Protein AF-A0A3D2INL3-F1 (afdb_monomer_lite)

Structure (mmCIF, N/CA/C/O backbone):
data_AF-A0A3D2INL3-F1
#
_entry.id   AF-A0A3D2INL3-F1
#
loop_
_atom_site.group_PDB
_atom_site.id
_atom_site.type_symbol
_atom_site.label_atom_id
_atom_site.label_alt_id
_atom_site.label_comp_id
_atom_site.label_asym_id
_atom_site.label_entity_id
_atom_site.label_seq_id
_atom_site.pdbx_PDB_ins_code
_atom_site.Cartn_x
_atom_site.Cartn_y
_atom_site.Cartn_z
_atom_site.occupancy
_atom_site.B_iso_or_equiv
_atom_site.auth_seq_id
_atom_site.auth_comp_id
_atom_site.auth_asym_id
_atom_site.auth_atom_id
_atom_site.pdbx_PDB_model_num
ATOM 1 N N . MET A 1 1 ? 8.811 -14.050 9.048 1.00 55.34 1 MET A N 1
ATOM 2 C CA . MET A 1 1 ? 9.190 -12.843 8.278 1.00 55.34 1 MET A CA 1
ATOM 3 C C . MET A 1 1 ? 9.349 -11.702 9.273 1.00 55.34 1 MET A C 1
ATOM 5 O O . MET A 1 1 ? 8.419 -11.462 10.032 1.00 55.34 1 MET A O 1
ATOM 9 N N . LEU A 1 2 ? 10.520 -11.071 9.361 1.00 66.75 2 LEU A N 1
ATOM 10 C CA . LEU A 1 2 ? 10.723 -9.947 10.281 1.00 66.75 2 LEU A CA 1
ATOM 11 C C . LEU A 1 2 ? 9.989 -8.717 9.734 1.00 66.75 2 LEU A C 1
ATOM 13 O O . LEU A 1 2 ? 10.288 -8.259 8.633 1.00 66.75 2 LEU A O 1
ATOM 17 N N . VAL A 1 3 ? 9.020 -8.191 10.486 1.00 78.06 3 VAL A N 1
ATOM 18 C CA . VAL A 1 3 ? 8.373 -6.912 10.159 1.00 78.06 3 VAL A CA 1
ATOM 19 C C . VAL A 1 3 ? 9.421 -5.812 10.298 1.00 78.06 3 VAL A C 1
ATOM 21 O O . VAL A 1 3 ? 9.958 -5.608 11.391 1.00 78.06 3 VAL A O 1
ATOM 24 N N . SER A 1 4 ? 9.725 -5.116 9.201 1.00 93.44 4 SER A N 1
ATOM 25 C CA . SER A 1 4 ? 10.716 -4.040 9.212 1.00 93.44 4 SER A CA 1
ATOM 26 C C . SER A 1 4 ? 10.273 -2.892 10.127 1.00 93.44 4 SER A C 1
ATOM 28 O O . SER A 1 4 ? 9.080 -2.668 10.352 1.00 93.44 4 SER A O 1
ATOM 30 N N . LYS A 1 5 ? 11.238 -2.122 10.646 1.00 93.81 5 LYS A N 1
ATOM 31 C CA . LYS A 1 5 ? 10.950 -0.921 11.451 1.00 93.81 5 LYS A CA 1
ATOM 32 C C . LYS A 1 5 ? 10.050 0.065 10.692 1.00 93.81 5 LYS A C 1
ATOM 34 O O . LYS A 1 5 ? 9.146 0.645 11.286 1.00 93.81 5 LYS A O 1
ATOM 39 N N . ALA A 1 6 ? 10.273 0.207 9.383 1.00 94.38 6 ALA A N 1
ATOM 40 C CA . ALA A 1 6 ? 9.451 1.035 8.506 1.00 94.38 6 ALA A CA 1
ATOM 41 C C . ALA A 1 6 ? 8.014 0.502 8.402 1.00 94.38 6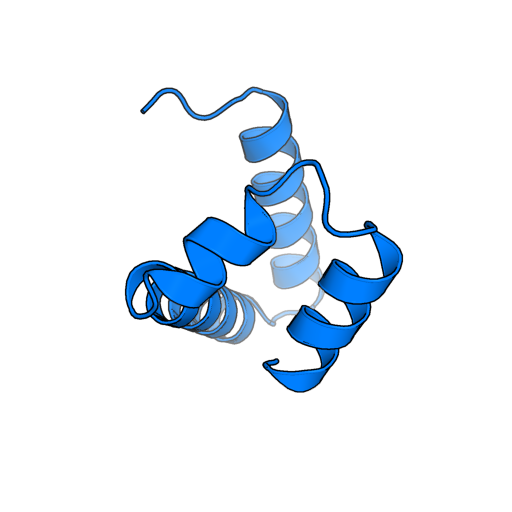 ALA A C 1
ATOM 43 O O . ALA A 1 6 ? 7.073 1.267 8.582 1.00 94.38 6 ALA A O 1
ATOM 44 N N . ALA A 1 7 ? 7.835 -0.809 8.206 1.00 93.62 7 ALA A N 1
ATOM 45 C CA . ALA A 1 7 ? 6.507 -1.416 8.122 1.00 93.62 7 ALA A CA 1
ATOM 46 C C . ALA A 1 7 ? 5.684 -1.186 9.400 1.00 93.62 7 ALA A C 1
ATOM 48 O O . ALA A 1 7 ? 4.521 -0.806 9.304 1.00 93.62 7 ALA A O 1
ATOM 49 N N . ARG A 1 8 ? 6.290 -1.325 10.593 1.00 95.06 8 ARG A N 1
ATOM 50 C CA . ARG A 1 8 ? 5.601 -0.991 11.856 1.00 95.06 8 ARG A CA 1
ATOM 51 C C . ARG A 1 8 ? 5.203 0.482 11.917 1.00 95.06 8 ARG A C 1
ATOM 53 O O . ARG A 1 8 ? 4.076 0.771 12.283 1.00 95.06 8 ARG A O 1
ATOM 60 N N . ARG A 1 9 ? 6.101 1.400 11.536 1.00 96.69 9 ARG A N 1
ATOM 61 C CA . ARG A 1 9 ? 5.822 2.846 11.566 1.00 96.69 9 ARG A CA 1
ATOM 62 C C . ARG A 1 9 ? 4.637 3.219 10.672 1.00 96.69 9 ARG A C 1
ATOM 64 O O . ARG A 1 9 ? 3.771 3.957 11.123 1.00 96.69 9 ARG A O 1
ATOM 71 N N . TYR A 1 10 ? 4.590 2.694 9.446 1.00 97.06 10 TYR A N 1
ATOM 72 C CA . TYR A 1 10 ? 3.478 2.948 8.527 1.00 97.06 10 TYR A CA 1
ATOM 73 C C . TYR A 1 10 ? 2.170 2.311 9.005 1.00 97.06 10 TYR A C 1
ATOM 75 O O . TYR A 1 10 ? 1.129 2.952 8.917 1.00 97.06 10 TYR A O 1
ATOM 83 N N . ALA A 1 11 ? 2.214 1.093 9.557 1.00 95.75 11 ALA A N 1
ATOM 84 C CA . ALA A 1 11 ? 1.026 0.442 10.108 1.00 95.75 11 ALA A CA 1
ATOM 85 C C . ALA A 1 11 ? 0.437 1.221 11.296 1.00 95.75 11 ALA A C 1
ATOM 87 O O . ALA A 1 11 ? -0.773 1.406 11.359 1.00 95.75 11 ALA A O 1
ATOM 88 N N . THR A 1 12 ? 1.287 1.711 12.206 1.00 96.25 12 THR A N 1
ATOM 89 C CA . THR A 1 12 ? 0.851 2.543 13.336 1.00 96.25 12 THR A CA 1
ATOM 90 C C . THR A 1 12 ? 0.234 3.855 12.859 1.00 96.25 12 THR A C 1
ATOM 92 O O . THR A 1 12 ? -0.878 4.160 13.266 1.00 96.25 12 THR A O 1
ATOM 95 N N . ALA A 1 13 ? 0.890 4.574 11.942 1.00 97.94 13 ALA A N 1
ATOM 96 C CA . ALA A 1 13 ? 0.362 5.835 11.416 1.00 97.94 13 ALA A CA 1
ATOM 97 C C . ALA A 1 13 ? -0.988 5.656 10.695 1.00 97.94 13 ALA A C 1
ATOM 99 O O . ALA A 1 13 ? -1.889 6.476 10.849 1.00 97.94 13 ALA A O 1
ATOM 100 N N . LEU A 1 14 ? -1.151 4.567 9.933 1.00 97.50 14 LEU A N 1
ATOM 101 C CA . LEU A 1 14 ? -2.420 4.245 9.277 1.00 97.50 14 LEU A CA 1
ATOM 102 C C . LEU A 1 14 ? -3.524 3.933 10.297 1.00 97.50 14 LEU A C 1
ATOM 104 O O . LEU A 1 14 ? -4.646 4.402 10.137 1.00 97.50 14 LEU A O 1
ATOM 108 N N . LEU A 1 15 ? -3.210 3.164 11.344 1.00 97.25 15 LEU A N 1
ATOM 109 C CA . LEU A 1 15 ? -4.164 2.823 12.400 1.00 97.25 15 LEU A CA 1
ATOM 110 C C . LEU A 1 15 ? -4.589 4.055 13.210 1.00 97.25 15 LEU A C 1
ATOM 112 O O . LEU A 1 15 ? -5.775 4.216 13.481 1.00 97.25 15 LEU A O 1
ATOM 116 N N . GLU A 1 16 ? -3.641 4.923 13.572 1.00 98.06 16 GLU A N 1
ATOM 117 C CA . GLU A 1 16 ? -3.914 6.197 14.248 1.00 98.06 16 GLU A CA 1
ATOM 118 C C . GLU A 1 16 ? -4.839 7.070 13.391 1.00 98.06 16 GLU A C 1
ATOM 120 O O . GLU A 1 16 ? -5.887 7.502 13.868 1.00 98.06 16 GLU A O 1
ATOM 125 N N . SER A 1 17 ? -4.532 7.220 12.099 1.00 98.06 17 SER A N 1
ATOM 126 C CA . SER A 1 17 ? -5.358 8.002 11.174 1.00 98.06 17 SER A CA 1
ATOM 127 C C . SER A 1 17 ? -6.763 7.414 10.978 1.00 98.06 17 SER A C 1
ATOM 129 O O . SER A 1 17 ? -7.746 8.154 10.947 1.00 98.06 17 SER A O 1
ATOM 131 N N . ALA A 1 18 ? -6.890 6.086 10.895 1.00 97.81 18 ALA A N 1
ATOM 132 C CA . ALA A 1 18 ? -8.189 5.418 10.806 1.00 97.81 18 ALA A CA 1
ATOM 133 C C . ALA A 1 18 ? -9.011 5.578 12.094 1.00 97.81 18 ALA A C 1
ATOM 135 O O . ALA A 1 18 ? -10.233 5.717 12.041 1.00 97.81 18 ALA A O 1
ATOM 136 N N . ASN A 1 19 ? -8.352 5.579 13.255 1.00 97.75 19 ASN A N 1
ATOM 137 C CA . ASN A 1 19 ? -9.003 5.822 14.537 1.00 97.75 19 ASN A CA 1
ATOM 138 C C . ASN A 1 19 ? -9.520 7.265 14.642 1.00 97.75 19 ASN A C 1
ATOM 140 O O . ASN A 1 19 ? -10.663 7.469 15.040 1.00 97.75 19 ASN A O 1
ATOM 144 N N . GLU A 1 20 ? -8.723 8.251 14.220 1.00 98.00 20 GLU A N 1
ATOM 145 C CA . GLU A 1 20 ? -9.135 9.663 14.163 1.00 98.00 20 GLU A CA 1
ATOM 146 C C . GLU A 1 20 ? -10.345 9.888 13.243 1.00 98.00 20 GLU A C 1
ATOM 148 O O . GLU A 1 20 ? -11.202 10.720 13.531 1.00 98.00 20 GLU A O 1
ATOM 153 N N . GLN A 1 21 ? -10.439 9.122 12.154 1.00 97.06 21 GLN A N 1
ATOM 154 C CA . GLN A 1 21 ? -11.521 9.213 11.170 1.00 97.06 21 GLN A CA 1
ATOM 155 C C . GLN A 1 21 ? -12.727 8.312 11.489 1.00 97.06 21 GLN A C 1
ATOM 157 O O . GLN A 1 21 ? -13.701 8.311 10.737 1.00 97.06 21 GLN A O 1
ATOM 162 N N . GLY A 1 22 ? -12.676 7.514 12.564 1.00 97.31 22 GLY A N 1
ATOM 163 C CA . GLY A 1 22 ? -13.722 6.538 12.890 1.00 97.31 22 GLY A CA 1
ATOM 164 C C . GLY A 1 22 ? -13.892 5.432 11.838 1.00 97.31 22 GLY A C 1
ATOM 165 O O . GLY A 1 22 ? -14.972 4.859 11.715 1.00 97.31 22 GLY A O 1
ATOM 166 N N . SER A 1 23 ? -12.848 5.132 11.059 1.00 97.69 23 SER A N 1
ATOM 167 C CA . SER A 1 23 ? -12.894 4.248 9.886 1.00 97.69 23 SER A CA 1
ATOM 168 C C . SER A 1 23 ? -12.146 2.920 10.068 1.00 97.69 23 SER A C 1
ATOM 170 O O . SER A 1 23 ? -11.942 2.198 9.092 1.00 97.69 23 SER A O 1
ATOM 172 N N . ILE A 1 24 ? -11.787 2.552 11.307 1.00 96.88 24 ILE A N 1
ATOM 173 C CA . ILE A 1 24 ? -10.973 1.362 11.635 1.00 96.88 24 ILE A CA 1
ATOM 174 C C . ILE A 1 24 ? -11.474 0.086 10.946 1.00 96.88 24 ILE A C 1
ATOM 176 O O . ILE A 1 24 ? -10.682 -0.640 10.347 1.00 96.88 24 ILE A O 1
ATOM 180 N N . GLU A 1 25 ? -12.776 -0.201 11.014 1.00 97.00 25 GLU A N 1
ATOM 181 C CA . GLU A 1 25 ? -13.342 -1.423 10.428 1.00 97.00 25 GLU A CA 1
ATOM 182 C C . GLU A 1 25 ? -13.199 -1.460 8.904 1.00 97.00 25 GLU A C 1
ATOM 184 O O . GLU A 1 25 ? -12.887 -2.510 8.338 1.00 97.00 25 GLU A O 1
ATOM 189 N N . ASN A 1 26 ? -13.395 -0.320 8.238 1.00 96.88 26 ASN A N 1
ATOM 190 C CA . ASN A 1 26 ? -13.236 -0.206 6.789 1.00 96.88 26 ASN A CA 1
ATOM 191 C C . ASN A 1 26 ? -11.761 -0.342 6.408 1.00 96.88 26 ASN A C 1
ATOM 193 O O . ASN A 1 26 ? -11.426 -1.172 5.570 1.00 96.88 26 ASN A O 1
ATOM 197 N N . THR A 1 27 ? -10.864 0.355 7.112 1.00 97.44 27 THR A N 1
ATOM 198 C CA . THR A 1 27 ? -9.416 0.233 6.896 1.00 97.44 27 THR A CA 1
ATOM 199 C C . THR A 1 27 ? -8.929 -1.205 7.086 1.00 97.44 27 THR A C 1
ATOM 201 O O . THR A 1 27 ? -8.103 -1.689 6.313 1.00 97.44 27 THR A O 1
ATOM 204 N N . LEU A 1 28 ? -9.452 -1.928 8.080 1.00 96.69 28 LEU A N 1
ATOM 205 C CA . LEU A 1 28 ? -9.117 -3.335 8.295 1.00 96.69 28 LEU A CA 1
ATOM 206 C C . LEU A 1 28 ? -9.591 -4.217 7.130 1.00 96.69 28 LEU A C 1
ATOM 208 O O . LEU A 1 28 ? -8.824 -5.062 6.659 1.00 96.69 28 LEU A O 1
ATOM 212 N N . LYS A 1 29 ? -10.816 -4.006 6.633 1.00 97.75 29 LYS A N 1
ATOM 213 C CA . LYS A 1 29 ? -11.332 -4.706 5.443 1.00 97.75 29 LYS A CA 1
ATOM 214 C C . LYS A 1 29 ? -10.462 -4.433 4.216 1.00 97.75 29 LYS A C 1
ATOM 216 O O . LYS A 1 29 ? -10.080 -5.386 3.537 1.00 97.75 29 LYS A O 1
ATOM 221 N N . ASP A 1 30 ? -10.080 -3.180 3.988 1.00 97.31 30 ASP A N 1
ATOM 222 C CA . ASP A 1 30 ? -9.242 -2.783 2.853 1.00 97.31 30 ASP A CA 1
ATOM 2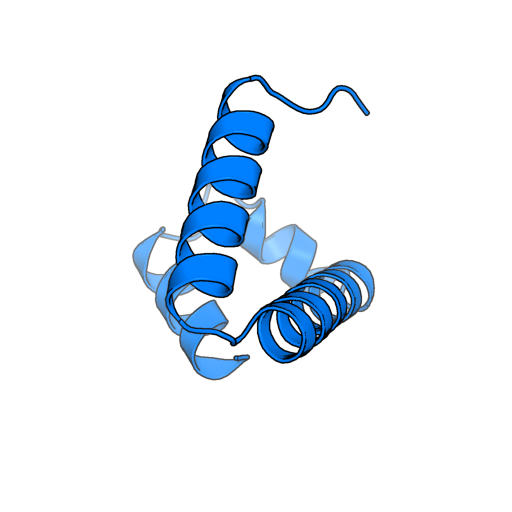23 C C . ASP A 1 30 ? -7.854 -3.432 2.923 1.00 97.31 30 ASP A C 1
ATOM 225 O O . ASP A 1 30 ? -7.369 -3.987 1.937 1.00 97.31 30 ASP A O 1
ATOM 229 N N . ILE A 1 31 ? -7.225 -3.461 4.104 1.00 96.44 31 ILE A N 1
ATOM 230 C CA . ILE A 1 31 ? -5.934 -4.140 4.303 1.00 96.44 31 ILE A CA 1
ATOM 231 C C . ILE A 1 31 ? -6.048 -5.639 3.991 1.00 96.44 31 ILE A C 1
ATOM 233 O O . ILE A 1 31 ? -5.161 -6.206 3.342 1.00 96.44 31 ILE A O 1
ATOM 237 N N . HIS A 1 32 ? -7.126 -6.292 4.434 1.00 97.44 32 HIS A N 1
ATOM 238 C CA . HIS A 1 32 ? -7.366 -7.703 4.131 1.00 97.44 32 HIS A CA 1
ATOM 239 C C . HIS A 1 32 ? -7.586 -7.946 2.637 1.00 97.44 32 HIS A C 1
ATOM 241 O O . HIS A 1 32 ? -7.001 -8.890 2.100 1.00 97.44 32 HIS A O 1
ATOM 247 N N . LEU A 1 33 ? -8.355 -7.085 1.966 1.00 98.06 33 LEU A N 1
ATOM 248 C CA . LEU A 1 33 ? -8.563 -7.133 0.520 1.00 98.06 33 LEU A CA 1
ATOM 249 C C . LEU A 1 33 ? -7.230 -6.996 -0.223 1.00 98.06 33 LEU A C 1
ATOM 251 O O . LEU A 1 33 ? -6.886 -7.860 -1.026 1.00 98.06 33 LEU A O 1
ATOM 255 N N . ILE A 1 34 ? -6.442 -5.963 0.088 1.00 97.19 34 ILE A N 1
ATOM 256 C CA . ILE A 1 34 ? -5.143 -5.712 -0.552 1.00 97.19 34 ILE A CA 1
ATOM 257 C C . ILE A 1 34 ? -4.218 -6.917 -0.381 1.00 97.19 34 ILE A C 1
ATOM 259 O O . ILE A 1 34 ? -3.610 -7.384 -1.351 1.00 97.19 34 ILE A O 1
ATOM 263 N N . LYS A 1 35 ? -4.132 -7.459 0.839 1.00 96.38 35 LYS A N 1
ATOM 264 C CA . LYS A 1 35 ? -3.323 -8.647 1.120 1.00 96.38 35 LYS A CA 1
ATOM 265 C C . LYS A 1 35 ? -3.796 -9.845 0.296 1.00 96.38 35 LYS A C 1
ATOM 267 O O . LYS A 1 35 ? -2.969 -10.474 -0.362 1.00 96.38 35 LYS A O 1
ATOM 272 N N . ALA A 1 36 ? -5.094 -10.139 0.307 1.00 97.81 36 ALA A N 1
ATOM 273 C CA . ALA A 1 36 ? -5.666 -11.275 -0.409 1.00 97.81 36 ALA A CA 1
ATOM 274 C C . ALA A 1 36 ? -5.466 -11.157 -1.927 1.00 97.81 36 ALA A C 1
ATOM 276 O O . ALA A 1 36 ? -5.043 -12.123 -2.557 1.00 97.81 36 ALA A O 1
ATOM 277 N N . THR A 1 37 ? -5.676 -9.975 -2.511 1.00 97.69 37 THR A N 1
ATOM 278 C CA . THR A 1 37 ? -5.462 -9.721 -3.945 1.00 97.69 37 THR A CA 1
ATOM 279 C C . THR A 1 37 ? -4.002 -9.949 -4.346 1.00 97.69 37 THR A C 1
ATOM 281 O O . THR A 1 37 ? -3.717 -10.620 -5.342 1.00 97.69 37 THR A O 1
ATOM 284 N N . ILE A 1 38 ? -3.050 -9.458 -3.545 1.00 96.88 38 ILE A N 1
ATOM 285 C CA . ILE A 1 38 ? -1.617 -9.645 -3.816 1.00 96.88 38 ILE A CA 1
ATOM 286 C C . ILE A 1 38 ? -1.198 -11.107 -3.595 1.00 96.88 38 ILE A C 1
ATOM 288 O O . ILE A 1 38 ? -0.429 -11.654 -4.388 1.00 96.88 38 ILE A O 1
ATOM 292 N N . GLU A 1 39 ? -1.677 -11.775 -2.546 1.00 96.38 39 GLU A N 1
ATOM 293 C CA . GLU A 1 39 ? -1.375 -13.190 -2.272 1.00 96.38 39 GLU A CA 1
ATOM 294 C C . GLU A 1 39 ? -2.073 -14.151 -3.253 1.00 96.38 39 GLU A C 1
ATOM 296 O O . GLU A 1 39 ? -1.530 -15.217 -3.561 1.00 96.38 39 GLU A O 1
ATOM 301 N N . GLY A 1 40 ? -3.197 -13.745 -3.838 1.00 97.44 40 GLY A N 1
ATOM 302 C CA . GLY A 1 40 ? -3.943 -14.512 -4.833 1.00 97.44 40 GLY A CA 1
ATOM 303 C C . GLY A 1 40 ? -3.307 -14.527 -6.226 1.00 97.44 40 GLY A C 1
ATOM 304 O O . GLY A 1 40 ? -3.467 -15.507 -6.946 1.00 97.44 40 GLY A O 1
ATOM 305 N N . SER A 1 41 ? -2.529 -13.503 -6.602 1.00 97.88 41 SER A N 1
ATOM 306 C CA . SER A 1 41 ? -1.914 -13.418 -7.939 1.00 97.88 41 SER A CA 1
ATOM 307 C C . SER A 1 41 ? -0.387 -13.509 -7.906 1.00 97.88 41 SER A C 1
ATOM 309 O O . SER A 1 41 ? 0.319 -12.618 -7.418 1.00 97.88 41 SER A O 1
ATOM 311 N N . LYS A 1 42 ? 0.156 -14.593 -8.475 1.00 97.56 42 LYS A N 1
ATOM 312 C CA . LYS A 1 42 ? 1.607 -14.787 -8.627 1.00 97.56 42 LYS A CA 1
ATOM 313 C C . LYS A 1 42 ? 2.205 -13.747 -9.575 1.00 97.56 42 LYS A C 1
ATOM 315 O O . LYS A 1 42 ? 3.304 -13.249 -9.323 1.00 97.56 42 LYS A O 1
ATOM 320 N N . GLU A 1 43 ? 1.468 -13.408 -10.621 1.00 96.88 43 GLU A N 1
ATOM 321 C CA . GLU A 1 43 ? 1.815 -12.451 -11.666 1.00 96.88 43 GLU A CA 1
ATOM 322 C C . GLU A 1 43 ? 1.927 -11.046 -11.076 1.00 96.88 43 GLU A C 1
ATOM 324 O O . GLU A 1 43 ? 2.951 -10.390 -11.261 1.00 96.88 43 GLU A O 1
ATOM 329 N N . LEU A 1 44 ? 0.941 -10.622 -10.276 1.00 97.06 44 LEU A N 1
ATOM 330 C CA . LEU A 1 44 ? 0.970 -9.327 -9.596 1.00 97.06 44 LEU A CA 1
ATOM 331 C C . LEU A 1 44 ? 2.163 -9.228 -8.640 1.00 97.06 44 LEU A C 1
ATOM 333 O O . LEU A 1 44 ? 2.870 -8.219 -8.628 1.00 97.06 44 LEU A O 1
ATOM 337 N N . ARG A 1 45 ? 2.466 -10.290 -7.880 1.00 97.50 45 ARG A N 1
ATOM 338 C CA . ARG A 1 45 ? 3.664 -10.310 -7.021 1.00 97.50 45 ARG A CA 1
ATOM 339 C C . ARG A 1 45 ? 4.954 -10.200 -7.821 1.00 97.50 45 ARG A C 1
ATOM 341 O O . ARG A 1 45 ? 5.860 -9.484 -7.395 1.00 97.50 45 ARG A O 1
ATOM 348 N N . ALA A 1 46 ? 5.062 -10.916 -8.938 1.00 97.62 46 ALA A N 1
ATOM 349 C CA . ALA A 1 46 ? 6.236 -10.855 -9.803 1.00 97.62 46 ALA A CA 1
ATOM 350 C C . ALA A 1 46 ? 6.399 -9.451 -10.406 1.00 97.62 46 ALA A C 1
ATOM 352 O O . ALA A 1 46 ? 7.489 -8.881 -10.352 1.00 97.62 46 ALA A O 1
ATOM 353 N N . PHE A 1 47 ? 5.304 -8.860 -10.8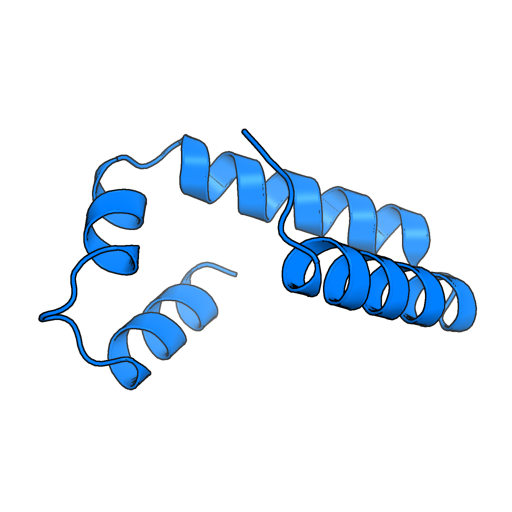83 1.00 97.44 47 PHE A N 1
ATOM 354 C CA . PHE A 1 47 ? 5.257 -7.501 -11.414 1.00 97.44 47 PHE A CA 1
ATOM 355 C C . PHE A 1 47 ? 5.697 -6.458 -10.374 1.00 97.44 47 PHE A C 1
ATOM 357 O O . PHE A 1 47 ? 6.602 -5.662 -10.636 1.00 97.44 47 PHE A O 1
ATOM 364 N N . LEU A 1 48 ? 5.141 -6.502 -9.158 1.00 96.81 48 LEU A N 1
ATOM 365 C CA . LEU A 1 48 ? 5.488 -5.562 -8.085 1.00 96.81 48 LEU A CA 1
ATOM 366 C C . LEU A 1 48 ? 6.945 -5.706 -7.617 1.00 96.81 48 LEU A C 1
ATOM 368 O O . LEU A 1 48 ? 7.593 -4.699 -7.315 1.00 96.81 48 LEU A O 1
ATOM 372 N N . LYS A 1 49 ? 7.491 -6.929 -7.602 1.00 96.50 49 LYS A N 1
ATOM 373 C CA . LYS A 1 49 ? 8.891 -7.198 -7.227 1.00 96.50 49 LYS A CA 1
ATOM 374 C C . LYS A 1 49 ? 9.899 -6.906 -8.339 1.00 96.50 49 LYS A C 1
ATOM 376 O O . LYS A 1 49 ? 11.078 -6.747 -8.038 1.00 96.50 49 LYS A O 1
ATOM 381 N N . SER A 1 50 ? 9.466 -6.834 -9.596 1.00 97.00 50 SER A N 1
ATOM 382 C CA . SER A 1 50 ? 10.371 -6.653 -10.733 1.00 97.00 50 SER A CA 1
ATOM 383 C C . SER A 1 50 ? 11.107 -5.308 -10.658 1.00 97.00 50 SER A C 1
ATOM 385 O O . SER A 1 50 ? 10.446 -4.269 -10.592 1.00 97.00 50 SER A O 1
ATOM 387 N N . PRO A 1 51 ? 12.450 -5.276 -10.699 1.00 96.38 51 PRO A N 1
ATOM 388 C CA . PRO A 1 51 ? 13.208 -4.024 -10.717 1.00 96.38 51 PRO A CA 1
ATOM 389 C C . PRO A 1 51 ? 13.166 -3.323 -12.085 1.00 96.38 51 PRO A C 1
ATOM 391 O O . PRO A 1 51 ? 13.530 -2.157 -12.180 1.00 96.38 51 PRO A O 1
ATOM 394 N N . VAL A 1 52 ? 12.722 -4.020 -13.136 1.00 97.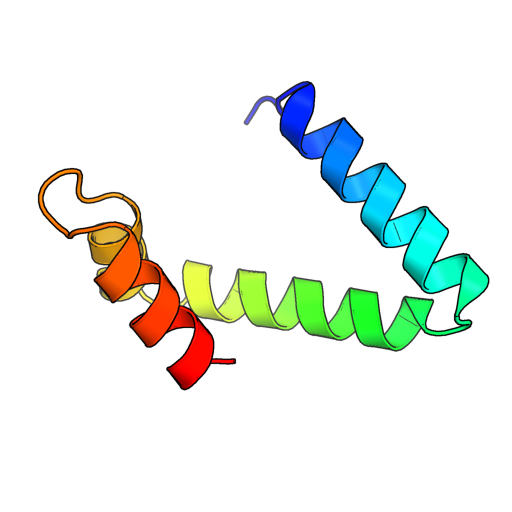38 52 VAL A N 1
ATOM 395 C CA . VAL A 1 52 ? 12.681 -3.504 -14.515 1.00 97.38 52 VAL A CA 1
ATOM 396 C C . VAL A 1 52 ? 11.412 -2.685 -14.774 1.00 97.38 52 VAL A C 1
ATOM 398 O O . VAL A 1 52 ? 11.417 -1.754 -15.577 1.00 97.38 52 VAL A O 1
ATOM 401 N N . VAL A 1 53 ? 10.314 -3.006 -14.083 1.00 97.25 53 VAL A N 1
ATOM 402 C CA . VAL A 1 53 ? 9.053 -2.267 -14.207 1.00 97.25 53 VAL A CA 1
ATOM 403 C C . VAL A 1 53 ? 9.192 -0.909 -13.522 1.00 97.25 53 VAL A C 1
ATOM 405 O O . VAL A 1 53 ? 9.514 -0.835 -12.331 1.00 97.25 53 VAL A O 1
ATOM 408 N N . LYS A 1 54 ? 8.900 0.167 -14.259 1.00 97.81 54 LYS A N 1
ATOM 409 C CA . LYS A 1 54 ? 9.003 1.536 -13.747 1.00 97.81 54 LYS A CA 1
ATOM 410 C C . LYS A 1 54 ? 8.061 1.741 -12.553 1.00 97.81 54 LYS A C 1
ATOM 412 O O . LYS A 1 54 ? 6.917 1.284 -12.599 1.00 97.81 54 LYS A O 1
ATOM 417 N N . PRO A 1 55 ? 8.475 2.490 -11.515 1.00 97.56 55 PRO A N 1
ATOM 418 C CA . PRO A 1 55 ? 7.613 2.785 -10.370 1.00 97.56 55 PRO A CA 1
ATOM 419 C C . PRO A 1 55 ? 6.263 3.406 -10.757 1.00 97.56 55 PRO A C 1
ATOM 421 O O . PRO A 1 55 ? 5.241 3.034 -10.189 1.00 97.56 55 PRO A O 1
ATOM 424 N N . ALA A 1 56 ? 6.246 4.283 -11.768 1.00 97.69 56 ALA A N 1
ATOM 425 C CA . ALA A 1 56 ? 5.024 4.917 -12.265 1.00 97.69 56 ALA A CA 1
ATOM 426 C C . ALA A 1 56 ? 4.012 3.903 -12.827 1.00 97.69 56 ALA A C 1
ATOM 428 O O . ALA A 1 56 ? 2.812 4.034 -12.602 1.00 97.69 56 ALA A O 1
ATOM 429 N N . ASP A 1 57 ? 4.484 2.860 -13.512 1.00 97.81 57 ASP A N 1
ATOM 430 C CA . ASP A 1 57 ? 3.606 1.830 -14.074 1.00 97.81 57 ASP A CA 1
ATOM 431 C C . ASP A 1 57 ? 3.059 0.915 -12.971 1.00 97.81 57 ASP A C 1
ATOM 433 O O . ASP A 1 57 ? 1.898 0.512 -13.018 1.00 97.81 57 ASP A O 1
ATOM 437 N N . LYS A 1 58 ? 3.851 0.663 -11.918 1.00 97.44 58 LYS A N 1
ATOM 438 C CA . LYS A 1 58 ? 3.371 -0.041 -10.718 1.00 97.44 58 LYS A CA 1
ATOM 439 C C . LYS A 1 58 ? 2.269 0.734 -10.005 1.00 97.44 58 LYS A C 1
ATOM 441 O O . LYS A 1 58 ? 1.277 0.136 -9.603 1.00 97.44 58 LYS A O 1
ATOM 446 N N . GLN A 1 59 ? 2.428 2.050 -9.874 1.00 97.44 59 GLN A N 1
ATOM 447 C CA . GLN A 1 59 ? 1.415 2.919 -9.274 1.00 97.44 59 GLN A CA 1
ATOM 448 C C . GLN A 1 59 ? 0.119 2.921 -10.089 1.00 97.44 59 GLN A C 1
ATOM 450 O O . GLN A 1 59 ? -0.947 2.720 -9.516 1.00 97.44 59 GLN A O 1
ATOM 455 N N . LYS A 1 60 ? 0.206 3.068 -11.419 1.00 97.94 60 LYS A N 1
ATOM 456 C CA . LYS A 1 60 ? -0.963 3.004 -12.314 1.00 97.94 60 LYS A CA 1
ATOM 457 C C . LYS A 1 60 ? -1.703 1.674 -12.212 1.00 97.94 60 LYS A C 1
ATOM 459 O O . LYS A 1 60 ? -2.928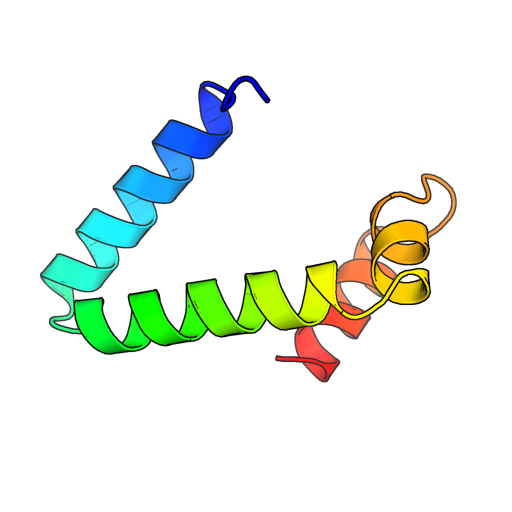 1.665 -12.149 1.00 97.94 60 LYS A O 1
ATOM 464 N N . ALA A 1 61 ? -0.966 0.564 -12.178 1.00 96.88 61 ALA A N 1
ATOM 465 C CA . ALA A 1 61 ? -1.562 -0.757 -12.030 1.00 96.88 61 ALA A CA 1
ATOM 466 C C . ALA A 1 61 ? -2.300 -0.890 -10.691 1.00 96.88 61 ALA A C 1
ATOM 468 O O . ALA A 1 61 ? -3.450 -1.309 -10.677 1.00 96.88 61 ALA A O 1
ATOM 469 N N . LEU A 1 62 ? -1.676 -0.480 -9.580 1.00 96.75 62 LEU A N 1
ATOM 470 C CA . LEU A 1 62 ? -2.312 -0.526 -8.260 1.00 96.75 62 LEU A CA 1
ATOM 471 C C . LEU A 1 62 ? -3.574 0.347 -8.194 1.00 96.75 62 LEU A C 1
ATOM 473 O O . LEU A 1 62 ? -4.584 -0.131 -7.700 1.00 96.75 62 LEU A O 1
ATOM 477 N N . ALA A 1 63 ? -3.544 1.555 -8.763 1.00 97.19 63 ALA A N 1
ATOM 478 C CA . ALA A 1 63 ? -4.703 2.452 -8.840 1.00 97.19 63 ALA A CA 1
ATOM 479 C C . ALA A 1 63 ? -5.815 1.976 -9.796 1.00 97.19 63 ALA A C 1
ATOM 481 O O . ALA A 1 63 ? -6.889 2.560 -9.827 1.00 97.19 63 ALA A O 1
ATOM 482 N N . SER A 1 64 ? -5.542 0.970 -10.633 1.00 96.62 64 SER A N 1
ATOM 483 C CA . SER A 1 64 ? -6.562 0.341 -11.485 1.00 96.62 64 SER A CA 1
ATOM 484 C C . SER A 1 64 ? -7.169 -0.905 -10.834 1.00 96.62 64 SER A C 1
ATO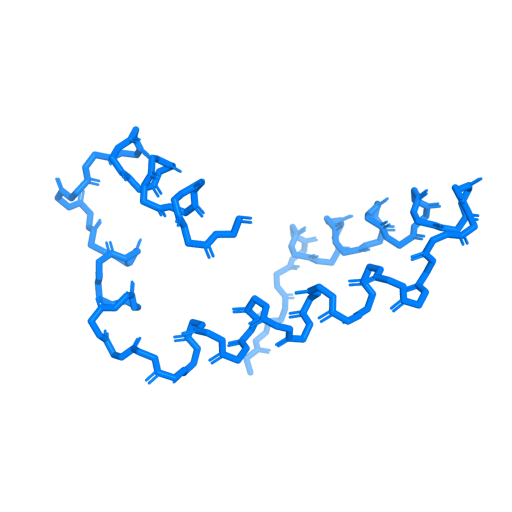M 486 O O . SER A 1 64 ? -8.216 -1.371 -11.271 1.00 96.62 64 SER A O 1
ATOM 488 N N . ILE A 1 65 ? -6.480 -1.486 -9.847 1.00 95.56 65 ILE A N 1
ATOM 489 C CA . ILE A 1 65 ? -6.895 -2.708 -9.143 1.00 95.56 65 ILE A CA 1
ATOM 490 C C . ILE A 1 65 ? -7.730 -2.370 -7.901 1.00 95.56 65 ILE A C 1
ATOM 492 O O . ILE A 1 65 ? -8.643 -3.126 -7.572 1.00 95.56 65 ILE A O 1
ATOM 496 N N . PHE A 1 66 ? -7.389 -1.277 -7.216 1.00 95.06 66 PHE A N 1
ATOM 497 C CA . PHE A 1 66 ? -8.024 -0.785 -5.993 1.00 95.06 66 PHE A CA 1
ATOM 498 C C . PHE A 1 66 ? -8.623 0.594 -6.246 1.00 95.06 66 PHE A C 1
ATOM 500 O O . PHE A 1 66 ? -9.739 0.835 -5.741 1.00 95.06 66 PHE A O 1
#

Secondary structure (DSSP, 8-state):
-PPPHHHHHHHHHHHHHHHHTT-HHHHHHHHHHHHHHHHH-HHHHHHHH-SSS-HHHHHHHHHHH-

Foldseek 3Di:
DDQDPVNVVVVVVLCVVCVVVVNNVVSVVVVVVVVCVCVVDPPLVCQVPDPPRDPVVNVVVVVVVD

pLDDT: mean 95.57, std 6.68, range [55.34, 98.06]

Sequence (66 aa):
MLVSKAARRYATALLESANEQGSIENTLKDIHLIKATIEGSKELRAFLKSPVVKPADKQKALASIF

Radius of gyration: 13.84 Å; chains: 1; bounding box: 27×24×29 Å